Protein AF-A0A813EFQ9-F1 (afdb_monomer_lite)

Radius of gyration: 19.71 Å; chains: 1; bounding box: 23×27×72 Å

Sequence (78 aa):
DAEGYEIVGARCFLETCQVHDFLPFTCALCRHQFCQKHAEASSHDCQQVTCSKGILAAPCPVCGVTVKWDDADSTEEE

Secondary structure (DSSP, 8-state):
-TT-----SEE-S-TTT--EESSPEEPTTT--EE-GGG-SGGGTT-TTTTS-----PPPPTTT-PPPP----------

Foldseek 3Di:
DVPPDDDAAAFAPQPVGRDGANDWAQAPFQRGTHHPQQNDCVRRVNPRPPPDPDDPQQQDPVPRHRDDDDPPDPPPDD

InterPro domains:
  IPR000058 Zinc finger, AN1-type [PF01428] (12-48)
  IPR000058 Zinc finger, AN1-type [PS51039] (6-54)
  IPR035896 AN1-like Zinc finger [G3DSA:4.10.1110.10] (2-56)
  IPR035896 AN1-like Zinc finger [SSF118310] (5-56)

Structure (mmCIF, N/CA/C/O backbone):
data_AF-A0A813EFQ9-F1
#
_entry.id   AF-A0A813EFQ9-F1
#
loop_
_atom_site.group_PDB
_atom_site.id
_atom_site.type_symbol
_atom_site.label_atom_id
_atom_site.label_alt_id
_atom_site.label_comp_id
_atom_site.label_asym_id
_atom_site.label_entity_id
_atom_site.label_seq_id
_atom_site.pdbx_PDB_ins_code
_atom_site.Cartn_x
_atom_site.Cartn_y
_atom_site.Cartn_z
_atom_site.occupancy
_atom_site.B_iso_or_equiv
_atom_site.auth_seq_id
_atom_site.auth_comp_id
_atom_site.auth_asym_id
_atom_site.auth_atom_id
_atom_site.pdbx_PDB_model_num
ATOM 1 N N . ASP A 1 1 ? 8.871 -11.610 -20.452 1.00 52.31 1 ASP A N 1
ATOM 2 C CA . ASP A 1 1 ? 9.468 -10.986 -21.663 1.00 52.31 1 ASP A CA 1
ATOM 3 C C . ASP A 1 1 ? 9.734 -12.061 -22.720 1.00 52.31 1 ASP A C 1
ATOM 5 O O . ASP A 1 1 ? 9.105 -13.109 -22.628 1.00 52.31 1 ASP A O 1
ATOM 9 N N . ALA A 1 2 ? 10.586 -11.801 -23.723 1.00 67.81 2 ALA A N 1
ATOM 10 C CA . ALA A 1 2 ? 10.718 -12.485 -25.026 1.00 67.81 2 ALA A CA 1
ATOM 11 C C . ALA A 1 2 ? 10.919 -14.025 -25.054 1.00 67.81 2 ALA A C 1
ATOM 13 O O . ALA A 1 2 ? 11.043 -14.587 -26.136 1.00 67.81 2 ALA A O 1
ATOM 14 N N . GLU A 1 3 ? 10.874 -14.714 -23.914 1.00 75.19 3 GLU A N 1
ATOM 15 C CA . GLU A 1 3 ? 11.014 -16.173 -23.795 1.00 75.19 3 GLU A CA 1
ATOM 16 C C . GLU A 1 3 ? 9.802 -16.854 -23.115 1.00 75.19 3 GLU A C 1
ATOM 18 O O . GLU A 1 3 ? 9.856 -18.029 -22.767 1.00 75.19 3 GLU A O 1
ATOM 23 N N . GLY A 1 4 ? 8.689 -16.133 -22.911 1.00 76.94 4 GLY A N 1
ATOM 24 C CA . GLY A 1 4 ? 7.426 -16.722 -22.432 1.00 76.94 4 GLY A CA 1
ATOM 25 C C . GLY A 1 4 ? 7.326 -16.955 -20.920 1.00 76.94 4 GLY A C 1
ATOM 26 O O . GLY A 1 4 ? 6.417 -17.646 -20.471 1.00 76.94 4 GLY A O 1
ATOM 27 N N . TYR A 1 5 ? 8.222 -16.374 -20.121 1.00 77.25 5 TYR A N 1
ATOM 28 C CA . TYR A 1 5 ? 8.118 -16.391 -18.661 1.00 77.25 5 TYR A CA 1
ATOM 29 C C . TYR A 1 5 ? 7.129 -15.339 -18.148 1.00 77.25 5 TYR A C 1
ATOM 31 O O . TYR A 1 5 ? 7.112 -14.194 -18.623 1.00 77.25 5 TYR A O 1
ATOM 39 N N . GLU A 1 6 ? 6.325 -15.735 -17.159 1.00 79.94 6 GLU A N 1
ATOM 40 C CA . GLU A 1 6 ? 5.406 -14.844 -16.452 1.00 79.94 6 GLU A CA 1
ATOM 41 C C . GLU A 1 6 ? 6.177 -13.690 -15.798 1.00 79.94 6 GLU A C 1
ATOM 43 O O . GLU A 1 6 ? 7.256 -13.872 -15.228 1.00 79.94 6 GLU A O 1
ATOM 48 N N . ILE A 1 7 ? 5.630 -12.478 -15.900 1.00 79.38 7 ILE A N 1
ATOM 49 C CA . ILE A 1 7 ? 6.237 -11.286 -15.306 1.00 79.38 7 ILE A CA 1
ATOM 50 C C . ILE A 1 7 ? 5.926 -11.313 -13.807 1.00 79.38 7 ILE A C 1
ATOM 52 O O . ILE A 1 7 ? 4.823 -10.975 -13.387 1.00 79.38 7 ILE A O 1
ATOM 56 N N . VAL A 1 8 ? 6.893 -11.758 -13.006 1.00 89.44 8 VAL A N 1
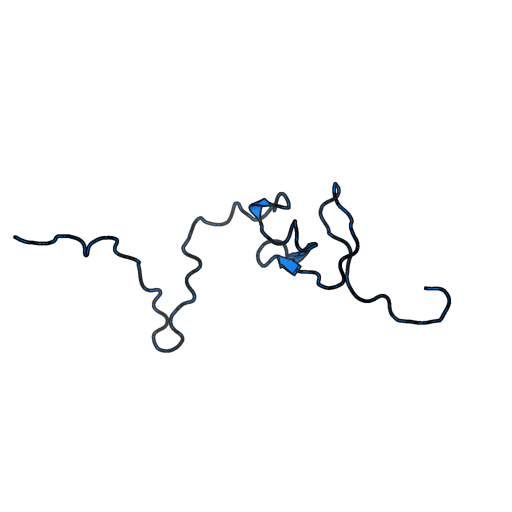ATOM 57 C CA . VAL A 1 8 ? 6.768 -11.847 -11.545 1.00 89.44 8 VAL A CA 1
ATOM 58 C C . VAL A 1 8 ? 6.900 -10.460 -10.919 1.00 89.44 8 VAL A C 1
ATOM 60 O O . VAL A 1 8 ? 7.787 -9.691 -11.291 1.00 89.44 8 VAL A O 1
ATOM 63 N N . GLY A 1 9 ? 6.057 -10.160 -9.931 1.00 91.75 9 GLY A N 1
ATOM 64 C CA . GLY A 1 9 ? 6.070 -8.890 -9.204 1.00 91.75 9 GLY A CA 1
ATOM 65 C C . GLY A 1 9 ? 5.087 -7.858 -9.754 1.00 91.75 9 GLY A C 1
ATOM 66 O O . GLY A 1 9 ? 4.258 -8.161 -10.610 1.00 91.75 9 GLY A O 1
ATOM 67 N N . ALA A 1 10 ? 5.169 -6.628 -9.249 1.00 93.94 10 ALA A N 1
ATOM 68 C CA . ALA A 1 10 ? 4.326 -5.528 -9.706 1.00 93.94 10 ALA A CA 1
ATOM 69 C C . ALA A 1 10 ? 5.038 -4.175 -9.622 1.00 93.94 10 ALA A C 1
ATOM 71 O O . ALA A 1 10 ? 6.024 -3.994 -8.904 1.00 93.94 10 ALA A O 1
ATOM 72 N N . ARG A 1 11 ? 4.511 -3.198 -10.362 1.00 95.62 11 ARG A N 1
ATOM 73 C CA . ARG A 1 11 ? 5.031 -1.830 -10.363 1.00 95.62 11 ARG A CA 1
ATOM 74 C C . ARG A 1 11 ? 4.450 -1.032 -9.207 1.00 95.62 11 ARG A C 1
ATOM 76 O O . ARG A 1 11 ? 3.256 -1.105 -8.935 1.00 95.62 11 ARG A O 1
ATOM 83 N N . CYS A 1 12 ? 5.299 -0.236 -8.568 1.00 96.38 12 CYS A N 1
ATOM 84 C CA . CYS A 1 12 ? 4.887 0.696 -7.532 1.00 96.38 12 CYS A CA 1
ATOM 85 C C . CYS A 1 12 ? 3.845 1.686 -8.076 1.00 96.38 12 CYS A C 1
ATOM 87 O O . CYS A 1 12 ? 4.092 2.337 -9.091 1.00 96.38 12 CYS A O 1
ATOM 89 N N . PHE A 1 13 ? 2.712 1.822 -7.385 1.00 96.19 13 PHE A N 1
ATOM 90 C CA . PHE A 1 13 ? 1.619 2.710 -7.789 1.00 96.19 13 PHE A CA 1
ATOM 91 C C . PHE A 1 13 ? 1.944 4.202 -7.605 1.00 96.19 13 PHE A C 1
ATOM 93 O O . PHE A 1 13 ? 1.308 5.049 -8.223 1.00 96.19 13 PHE A O 1
ATO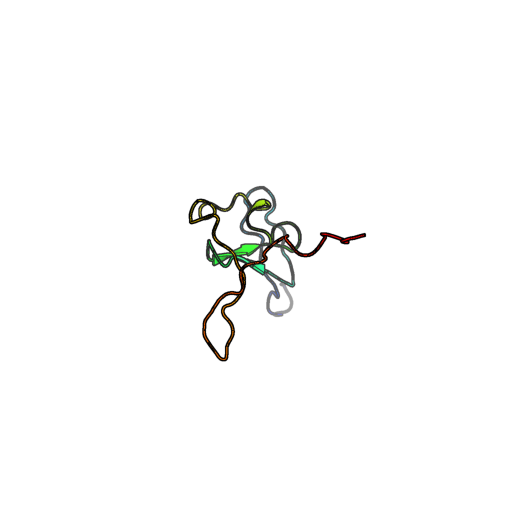M 100 N N . LEU A 1 14 ? 2.953 4.541 -6.794 1.00 95.88 14 LEU A N 1
ATOM 101 C CA . LEU A 1 14 ? 3.409 5.922 -6.654 1.00 95.88 14 LEU A CA 1
ATOM 102 C C . LEU A 1 14 ? 3.978 6.433 -7.990 1.00 95.88 14 LEU A C 1
ATOM 104 O O . LEU A 1 14 ? 4.991 5.914 -8.476 1.00 95.88 14 LEU A O 1
ATOM 108 N N . GLU A 1 15 ? 3.354 7.474 -8.549 1.00 93.69 15 GLU A N 1
ATOM 109 C CA . GLU A 1 15 ? 3.657 8.012 -9.885 1.00 93.69 15 GLU A CA 1
ATOM 110 C C . GLU A 1 15 ? 5.105 8.490 -10.036 1.00 93.69 15 GLU A C 1
ATOM 112 O O . GLU A 1 15 ? 5.695 8.360 -11.105 1.00 93.69 15 GLU A O 1
ATOM 117 N N . THR A 1 16 ? 5.710 8.981 -8.954 1.00 95.31 16 THR A N 1
ATOM 118 C CA . THR A 1 16 ? 7.107 9.434 -8.940 1.00 95.31 16 THR A CA 1
ATOM 119 C C . THR A 1 16 ? 8.122 8.288 -8.874 1.00 95.31 16 THR A C 1
ATOM 121 O O . THR A 1 16 ? 9.315 8.526 -9.050 1.00 95.31 16 THR A O 1
ATOM 124 N N . CYS A 1 17 ? 7.683 7.047 -8.626 1.00 95.25 17 CYS A N 1
ATOM 125 C CA . CYS A 1 17 ? 8.558 5.890 -8.448 1.00 95.25 17 CYS A CA 1
ATOM 126 C C . CYS A 1 17 ? 8.435 4.858 -9.574 1.00 95.25 17 CYS A C 1
ATOM 128 O O . CYS A 1 17 ? 9.440 4.544 -10.207 1.00 95.25 17 CYS A O 1
ATOM 130 N N . GLN A 1 18 ? 7.242 4.286 -9.786 1.00 92.94 18 GLN A N 1
ATOM 131 C CA . GLN A 1 18 ? 6.932 3.288 -10.828 1.00 92.94 18 GLN A CA 1
ATOM 132 C C . GLN A 1 18 ? 7.912 2.102 -10.994 1.00 92.94 18 GLN A C 1
ATOM 134 O O . GLN A 1 18 ? 7.897 1.430 -12.035 1.00 92.94 18 GLN A O 1
ATOM 139 N N . VAL A 1 19 ? 8.751 1.823 -9.990 1.00 94.62 19 VAL A N 1
ATOM 140 C CA . VAL A 1 19 ? 9.723 0.723 -10.013 1.00 94.62 19 VAL A CA 1
ATOM 141 C C . VAL A 1 19 ? 8.998 -0.620 -10.006 1.00 94.62 19 VAL A C 1
ATOM 143 O O . VAL A 1 19 ? 8.004 -0.775 -9.297 1.00 94.62 19 VAL A O 1
ATOM 146 N N . HIS A 1 20 ? 9.484 -1.578 -10.794 1.00 94.00 20 HIS A N 1
ATOM 147 C CA . HIS A 1 20 ? 8.998 -2.958 -10.772 1.00 94.00 20 HIS A CA 1
ATOM 148 C C . HIS A 1 20 ? 9.684 -3.716 -9.637 1.00 94.00 20 HIS A C 1
ATOM 150 O O . HIS A 1 20 ? 10.906 -3.856 -9.645 1.00 94.00 20 HIS A O 1
ATOM 156 N N . ASP A 1 21 ? 8.904 -4.158 -8.656 1.00 92.25 21 ASP A N 1
ATOM 157 C CA . ASP A 1 21 ? 9.384 -4.874 -7.478 1.00 92.25 21 ASP A CA 1
ATOM 158 C C . ASP A 1 21 ? 8.869 -6.318 -7.515 1.00 92.25 21 ASP A C 1
ATOM 160 O O . ASP A 1 21 ? 7.697 -6.567 -7.810 1.00 92.25 21 ASP A O 1
ATOM 164 N N . PHE A 1 22 ? 9.744 -7.278 -7.222 1.00 92.88 22 PHE A N 1
ATOM 165 C CA . PHE A 1 22 ? 9.393 -8.700 -7.201 1.00 92.88 22 PHE A CA 1
ATOM 166 C C . PHE A 1 22 ? 8.521 -9.062 -5.991 1.00 92.88 22 PHE A C 1
ATOM 168 O O . PHE A 1 22 ? 7.822 -10.073 -6.028 1.00 92.88 22 PHE A O 1
ATOM 175 N N . LEU A 1 23 ? 8.536 -8.230 -4.941 1.00 93.00 23 LEU A N 1
ATOM 176 C CA . LEU A 1 23 ? 7.752 -8.401 -3.718 1.00 93.00 23 LEU A CA 1
ATOM 177 C C . LEU A 1 23 ? 6.839 -7.185 -3.490 1.00 93.00 23 LEU A C 1
ATOM 179 O O . LEU A 1 23 ? 7.126 -6.345 -2.637 1.00 93.00 23 LEU A O 1
ATOM 183 N N . PRO A 1 24 ? 5.741 -7.048 -4.251 1.00 92.19 24 PRO A N 1
ATOM 184 C CA . PRO A 1 24 ? 4.850 -5.909 -4.101 1.00 92.19 24 PRO A CA 1
ATOM 185 C C . PRO A 1 24 ? 4.070 -5.960 -2.782 1.00 92.19 24 PRO A C 1
ATOM 187 O O . PRO A 1 24 ? 3.440 -6.961 -2.437 1.00 92.19 24 PRO A O 1
ATOM 190 N N . PHE A 1 25 ? 4.050 -4.836 -2.071 1.00 95.06 25 PHE A N 1
ATOM 191 C CA . PHE A 1 25 ? 3.320 -4.657 -0.819 1.00 95.06 25 PHE A CA 1
ATOM 192 C C . PHE A 1 25 ? 1.960 -4.021 -1.093 1.00 95.06 25 PHE A C 1
ATOM 194 O O . PHE A 1 25 ? 1.882 -2.957 -1.703 1.00 95.06 25 PHE A O 1
ATOM 201 N N . THR A 1 26 ? 0.879 -4.650 -0.631 1.00 95.06 26 THR A N 1
ATOM 202 C CA . THR A 1 26 ? -0.477 -4.099 -0.777 1.00 95.06 26 THR A CA 1
ATOM 203 C C . THR A 1 26 ? -0.827 -3.255 0.442 1.00 95.06 26 THR A C 1
ATOM 205 O O . THR A 1 26 ? -0.863 -3.767 1.560 1.00 95.06 26 THR A O 1
ATOM 208 N N . CYS A 1 27 ? -1.118 -1.970 0.242 1.00 92.62 27 CYS A N 1
ATOM 209 C CA . CYS A 1 27 ? -1.538 -1.098 1.335 1.00 92.62 27 CYS A CA 1
ATOM 210 C C . CYS A 1 27 ? -2.918 -1.520 1.869 1.00 92.62 27 CYS A C 1
ATOM 212 O O . CYS A 1 27 ? -3.872 -1.662 1.104 1.00 92.62 27 CYS A O 1
ATOM 214 N N . ALA A 1 28 ? -3.062 -1.661 3.189 1.00 87.25 28 ALA A N 1
ATOM 215 C CA . ALA A 1 28 ? -4.345 -2.007 3.808 1.00 87.25 28 ALA A CA 1
ATOM 216 C C . ALA A 1 28 ? -5.418 -0.910 3.642 1.00 87.25 28 ALA A C 1
ATOM 218 O O . ALA A 1 28 ? -6.608 -1.227 3.604 1.00 87.25 28 ALA A O 1
ATOM 219 N N . LEU A 1 29 ? -4.994 0.355 3.516 1.00 88.00 29 LEU A N 1
ATOM 220 C CA . LEU A 1 29 ? -5.875 1.524 3.438 1.00 88.00 29 LEU A CA 1
ATOM 221 C C . LEU A 1 29 ? -6.368 1.777 2.008 1.00 88.00 29 LEU A C 1
ATOM 223 O O . LEU A 1 29 ? -7.570 1.788 1.762 1.00 88.00 29 LEU A O 1
ATOM 227 N N . CYS A 1 30 ? -5.451 1.956 1.052 1.00 91.62 30 CYS A N 1
ATOM 228 C CA . CYS A 1 30 ? -5.798 2.296 -0.333 1.00 91.62 30 CYS A CA 1
ATOM 229 C C . CYS A 1 30 ? -5.822 1.095 -1.293 1.00 91.62 30 CYS A C 1
ATOM 231 O O . CYS A 1 30 ? -6.224 1.254 -2.438 1.00 91.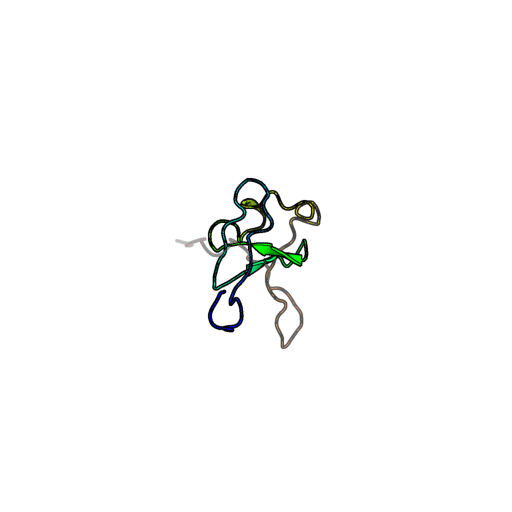62 30 CYS A O 1
ATOM 233 N N . ARG A 1 31 ? -5.411 -0.106 -0.850 1.00 92.56 31 ARG A N 1
ATOM 234 C CA . ARG A 1 31 ? -5.404 -1.361 -1.635 1.00 92.56 31 ARG A CA 1
ATOM 235 C C . ARG A 1 31 ? -4.539 -1.353 -2.904 1.00 92.56 31 ARG A C 1
ATOM 237 O O . ARG A 1 31 ? -4.580 -2.319 -3.662 1.00 92.56 31 ARG A O 1
ATOM 244 N N . HIS A 1 32 ? -3.716 -0.328 -3.108 1.00 95.00 32 HIS A N 1
ATOM 245 C CA . HIS A 1 32 ? -2.717 -0.288 -4.176 1.00 95.00 32 HIS A CA 1
ATOM 246 C C . HIS A 1 32 ? -1.425 -1.025 -3.791 1.00 95.00 32 HIS A C 1
ATOM 248 O O . HIS A 1 32 ? -1.157 -1.260 -2.608 1.00 95.00 32 HIS A O 1
ATOM 254 N N . GLN A 1 33 ? -0.642 -1.400 -4.809 1.00 95.88 33 GLN A N 1
ATOM 255 C CA . GLN A 1 33 ? 0.631 -2.109 -4.668 1.00 95.88 33 GLN A CA 1
ATOM 256 C C . GLN A 1 33 ? 1.824 -1.150 -4.743 1.00 95.88 33 GLN A C 1
ATOM 258 O O . GLN A 1 33 ? 1.881 -0.274 -5.607 1.00 95.88 33 GLN A O 1
ATOM 263 N N . PHE A 1 34 ? 2.799 -1.343 -3.860 1.00 96.44 34 PHE A N 1
ATOM 264 C CA . PHE A 1 34 ? 3.980 -0.494 -3.731 1.00 96.44 34 PHE A CA 1
ATOM 265 C C . PHE A 1 34 ? 5.255 -1.330 -3.608 1.00 96.44 34 PHE A C 1
ATOM 267 O O . PHE A 1 34 ? 5.220 -2.483 -3.179 1.00 96.44 34 PHE A O 1
ATOM 274 N N . CYS A 1 35 ? 6.389 -0.745 -3.989 1.00 96.75 35 CYS A N 1
ATOM 275 C CA . CYS A 1 35 ? 7.703 -1.344 -3.756 1.00 96.75 35 CYS A CA 1
ATOM 276 C C . CYS A 1 35 ? 8.093 -1.265 -2.274 1.00 96.75 35 CYS A C 1
ATOM 278 O O . CYS A 1 35 ? 7.478 -0.522 -1.504 1.00 96.75 35 CYS A O 1
ATOM 280 N N . GLN A 1 36 ? 9.163 -1.956 -1.880 1.00 95.25 36 GLN A N 1
ATOM 281 C CA . GLN A 1 36 ? 9.624 -1.985 -0.485 1.00 95.25 36 GLN A CA 1
ATOM 282 C C . GLN A 1 36 ? 9.820 -0.584 0.129 1.00 95.25 36 GLN A C 1
ATOM 284 O O . GLN A 1 36 ? 9.486 -0.364 1.290 1.00 95.25 36 GLN A O 1
ATOM 289 N N . LYS A 1 37 ? 10.317 0.389 -0.648 1.00 95.75 37 LYS A N 1
ATOM 290 C CA . LYS A 1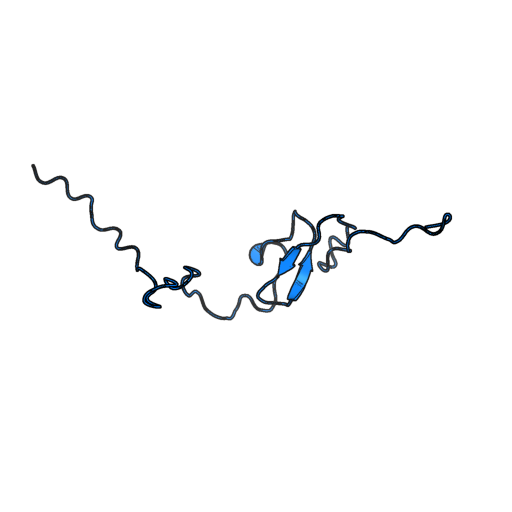 37 ? 10.552 1.769 -0.174 1.00 95.75 37 LYS A CA 1
ATOM 291 C C . LYS A 1 37 ? 9.268 2.562 0.086 1.00 95.75 37 LYS A C 1
ATOM 293 O O . LYS A 1 37 ? 9.298 3.545 0.816 1.00 95.75 37 LYS A O 1
ATOM 298 N N . HIS A 1 38 ? 8.159 2.150 -0.521 1.00 95.69 38 HIS A N 1
ATOM 299 C CA . HIS A 1 38 ? 6.881 2.858 -0.487 1.00 95.69 38 HIS A CA 1
ATOM 300 C C . HIS A 1 38 ? 5.762 2.014 0.153 1.00 95.69 38 HIS A C 1
ATOM 302 O O . HIS A 1 38 ? 4.585 2.329 -0.001 1.00 95.69 38 HIS A O 1
ATOM 308 N N . ALA A 1 39 ? 6.118 0.948 0.880 1.00 93.50 39 ALA A N 1
ATOM 309 C CA . ALA A 1 39 ? 5.166 0.032 1.509 1.00 93.50 39 ALA A CA 1
ATOM 310 C C . ALA A 1 39 ? 4.320 0.701 2.609 1.00 93.50 39 ALA A C 1
ATOM 312 O O . ALA A 1 39 ? 3.137 0.395 2.768 1.00 93.50 39 ALA A O 1
ATOM 313 N N . GLU A 1 40 ? 4.910 1.633 3.357 1.00 90.88 40 GLU A N 1
ATOM 314 C CA . GLU A 1 40 ? 4.223 2.372 4.416 1.00 90.88 40 GLU A CA 1
ATOM 315 C C . GLU A 1 40 ? 3.299 3.453 3.844 1.00 90.88 40 GLU A C 1
ATOM 317 O O . GLU A 1 40 ? 3.621 4.098 2.846 1.00 90.88 40 GLU A O 1
ATOM 322 N N . ALA A 1 41 ? 2.164 3.697 4.509 1.00 89.12 41 ALA A N 1
ATOM 323 C CA . ALA A 1 41 ? 1.175 4.690 4.078 1.00 89.12 41 ALA A CA 1
ATOM 324 C C . ALA A 1 41 ? 1.750 6.117 3.990 1.00 89.12 41 ALA A C 1
ATOM 326 O O . ALA A 1 41 ? 1.390 6.879 3.093 1.00 89.12 41 ALA A O 1
ATOM 327 N N . SER A 1 42 ? 2.686 6.446 4.883 1.00 88.62 42 SER A N 1
ATOM 328 C CA . SER A 1 42 ? 3.415 7.720 4.901 1.00 88.62 42 SER A CA 1
ATOM 329 C C . SER A 1 42 ? 4.364 7.888 3.710 1.00 88.62 42 SER A C 1
ATOM 331 O O . SER A 1 42 ? 4.709 9.012 3.360 1.00 88.62 42 SER A O 1
ATOM 333 N N . SER A 1 43 ? 4.788 6.786 3.089 1.00 92.00 43 SER A N 1
ATOM 334 C CA . SER A 1 43 ? 5.826 6.780 2.054 1.00 92.00 43 SER A CA 1
ATOM 335 C C . SER A 1 43 ? 5.260 6.850 0.634 1.00 92.00 43 SER A C 1
ATOM 337 O O . SER A 1 43 ? 6.014 7.108 -0.297 1.00 92.00 43 SER A O 1
ATOM 339 N N . HIS A 1 44 ? 3.954 6.642 0.436 1.00 92.56 44 HIS A N 1
ATOM 340 C CA . HIS A 1 44 ? 3.320 6.687 -0.890 1.00 92.56 44 HIS A CA 1
ATOM 341 C C . HIS A 1 44 ? 2.193 7.715 -1.024 1.00 92.56 44 HIS A C 1
ATOM 343 O O . HIS A 1 44 ? 1.336 7.558 -1.891 1.00 92.56 44 HIS A O 1
ATOM 349 N N . ASP A 1 45 ? 2.186 8.740 -0.166 1.00 88.25 45 ASP A N 1
ATOM 350 C CA . ASP A 1 45 ? 1.155 9.788 -0.144 1.00 88.25 45 ASP A CA 1
ATOM 351 C C . ASP A 1 45 ? -0.266 9.194 -0.122 1.00 88.25 45 ASP A C 1
ATOM 353 O O . ASP A 1 45 ? -1.126 9.449 -0.966 1.00 88.25 45 ASP A O 1
ATOM 357 N N . CYS A 1 46 ? -0.491 8.272 0.817 1.00 89.94 46 CYS A N 1
ATOM 358 C CA . CYS A 1 46 ? -1.703 7.472 0.830 1.00 89.94 46 CYS A CA 1
ATOM 359 C C . CYS A 1 46 ? -2.949 8.341 1.066 1.00 89.94 46 CYS A C 1
ATOM 361 O O . CYS A 1 46 ? -3.172 8.872 2.156 1.00 89.94 46 CYS A O 1
ATOM 363 N N . GLN A 1 47 ? -3.824 8.397 0.060 1.00 84.88 47 GLN A N 1
ATOM 364 C CA . GLN A 1 47 ? -5.045 9.214 0.071 1.00 84.88 47 GLN A CA 1
ATOM 365 C C . GLN A 1 47 ? -6.038 8.847 1.191 1.00 84.88 47 GLN A C 1
ATOM 367 O O . GLN A 1 47 ? -6.903 9.648 1.533 1.00 84.88 47 GLN A O 1
ATOM 372 N N . GLN A 1 48 ? -5.907 7.650 1.776 1.00 80.69 48 GLN A N 1
ATOM 373 C CA . GLN A 1 48 ? -6.811 7.111 2.800 1.00 80.69 48 GLN A CA 1
ATOM 374 C C . GLN A 1 48 ? -6.252 7.204 4.234 1.00 80.69 48 GLN A C 1
ATOM 376 O O . GLN A 1 48 ? -6.860 6.683 5.168 1.00 80.69 48 GLN A O 1
ATOM 381 N N . VAL A 1 49 ? -5.115 7.885 4.444 1.00 70.50 49 VAL A N 1
ATOM 382 C CA . VAL A 1 49 ? -4.506 8.091 5.782 1.00 70.50 49 VAL A CA 1
ATOM 383 C C . VAL A 1 49 ? -5.382 8.941 6.705 1.00 70.50 49 VAL A C 1
ATOM 385 O O . VAL A 1 49 ? -5.223 8.913 7.924 1.00 70.50 49 VAL A O 1
ATOM 388 N N . THR A 1 50 ? -6.353 9.668 6.153 1.00 61.94 50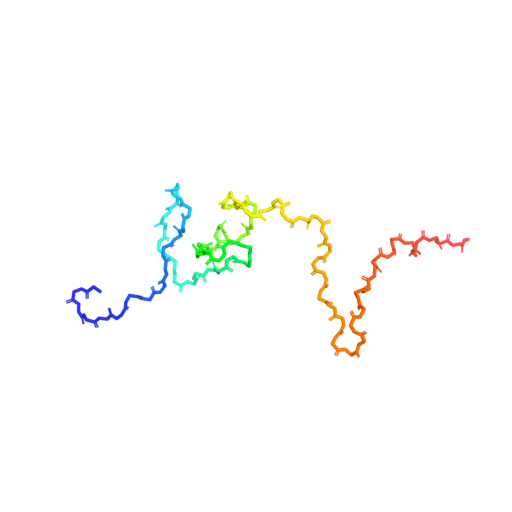 THR A N 1
ATOM 389 C CA . THR A 1 50 ? -7.274 10.509 6.925 1.00 61.94 50 THR A CA 1
ATOM 390 C C . THR A 1 50 ? -8.314 9.716 7.728 1.00 61.94 50 THR A C 1
ATOM 392 O O . THR A 1 50 ? -8.969 10.300 8.592 1.00 61.94 50 THR A O 1
ATOM 395 N N . CYS A 1 51 ? -8.431 8.394 7.546 1.00 51.84 51 CYS A N 1
ATOM 396 C CA . CYS A 1 51 ? -9.239 7.546 8.423 1.00 51.84 51 CYS A CA 1
ATOM 397 C C . CYS A 1 51 ? -8.450 7.110 9.670 1.00 51.84 51 CYS A C 1
ATOM 399 O O . CYS A 1 51 ? -7.840 6.048 9.718 1.00 51.84 51 CYS A O 1
ATOM 401 N N . SER A 1 52 ? -8.559 7.954 10.700 1.00 50.56 52 SER A N 1
ATOM 402 C CA . SER A 1 52 ? -8.483 7.607 12.124 1.00 50.56 52 SER A CA 1
ATOM 403 C C . SER A 1 52 ? -7.112 7.179 12.658 1.00 50.56 52 SER A C 1
ATOM 405 O O . SER A 1 52 ? -6.736 6.012 12.635 1.00 50.56 52 SER A O 1
ATOM 407 N N . LYS A 1 53 ? -6.425 8.133 13.299 1.00 51.81 53 LYS A N 1
ATOM 408 C CA . LYS A 1 53 ? -5.452 7.898 14.379 1.00 51.81 53 LYS A CA 1
ATOM 409 C C . LYS A 1 53 ? -6.108 7.053 15.481 1.00 51.81 53 LYS A C 1
ATOM 411 O O . LYS A 1 53 ? -6.645 7.584 16.447 1.00 51.81 53 LYS A O 1
ATOM 416 N N . GLY A 1 54 ? -6.124 5.743 15.296 1.00 55.78 54 GLY A N 1
ATOM 417 C CA . GLY A 1 54 ? -6.700 4.771 16.209 1.00 55.78 54 GLY A CA 1
ATOM 418 C C . GLY A 1 54 ? -5.846 3.518 16.166 1.00 55.78 54 GLY A C 1
ATOM 419 O O . GLY A 1 54 ? -5.720 2.893 15.121 1.00 55.78 54 GLY A O 1
ATOM 420 N N . ILE A 1 55 ? -5.213 3.239 17.303 1.00 57.53 55 ILE A N 1
ATOM 421 C CA . ILE A 1 55 ? -4.440 2.050 17.681 1.00 57.53 55 ILE A CA 1
ATOM 422 C C . ILE A 1 55 ? -4.628 0.858 16.715 1.00 57.53 55 ILE A C 1
ATOM 424 O O . ILE A 1 55 ? -5.677 0.219 16.702 1.00 57.53 55 ILE A O 1
ATOM 428 N N . LEU A 1 56 ? -3.575 0.517 15.961 1.00 60.22 56 LEU A N 1
ATOM 429 C CA . LEU A 1 56 ? -3.486 -0.697 15.130 1.00 60.22 56 LEU A CA 1
ATOM 430 C C . LEU A 1 56 ? -3.042 -1.921 15.951 1.00 60.22 56 LEU A C 1
ATOM 432 O O . LEU A 1 56 ? -2.292 -2.764 15.466 1.00 60.22 56 LEU A O 1
ATOM 436 N N . ALA A 1 57 ? -3.447 -2.020 17.214 1.00 66.69 57 ALA A N 1
ATOM 437 C CA . ALA A 1 57 ? -3.204 -3.240 17.967 1.00 66.69 57 ALA A CA 1
ATOM 438 C C . ALA A 1 57 ? -4.322 -4.225 17.631 1.00 66.69 57 ALA A C 1
ATOM 440 O O . ALA A 1 57 ? -5.505 -3.955 17.868 1.00 66.69 57 ALA A O 1
ATOM 441 N N . ALA A 1 58 ? -3.928 -5.352 17.033 1.00 68.06 58 ALA A N 1
ATOM 442 C CA . ALA A 1 58 ? -4.844 -6.439 16.740 1.00 68.06 58 ALA A CA 1
ATOM 443 C C . ALA A 1 58 ? -5.609 -6.809 18.024 1.00 68.06 58 ALA A C 1
ATOM 445 O O . ALA A 1 58 ? -4.984 -6.965 19.080 1.00 68.06 58 ALA A O 1
ATOM 446 N N . PRO A 1 59 ? -6.947 -6.917 17.967 1.00 74.56 59 PRO A N 1
ATOM 447 C CA . PRO A 1 59 ? -7.720 -7.337 19.124 1.00 74.56 59 PRO A CA 1
ATOM 448 C C . PRO A 1 59 ? -7.300 -8.754 19.517 1.00 74.56 59 PRO A C 1
ATOM 450 O O . PRO A 1 59 ? -7.008 -9.589 18.658 1.00 74.56 59 PRO A O 1
ATOM 453 N N . CYS A 1 60 ? -7.265 -9.034 20.819 1.00 73.44 60 CYS A N 1
ATOM 454 C CA . CYS A 1 60 ? -6.916 -10.362 21.311 1.00 73.44 60 CYS A CA 1
ATOM 455 C C . CYS A 1 60 ? -7.836 -11.429 20.677 1.00 73.44 60 CYS A C 1
ATOM 457 O O . CYS A 1 60 ? -9.056 -11.296 20.781 1.00 73.44 60 CYS A O 1
ATOM 459 N N . PRO A 1 61 ? -7.313 -12.515 20.077 1.00 80.25 61 PRO A N 1
ATOM 460 C CA . PRO A 1 61 ? -8.142 -13.534 19.423 1.00 80.25 61 PRO A CA 1
ATOM 461 C C . PRO A 1 61 ? -8.993 -14.358 20.405 1.00 80.25 61 PRO A C 1
ATOM 463 O O . PRO A 1 61 ? -9.843 -15.130 19.976 1.00 80.25 61 PRO A O 1
ATOM 466 N N . VAL A 1 62 ? -8.767 -14.206 21.715 1.00 84.19 62 VAL A N 1
ATOM 467 C CA . VAL A 1 62 ? -9.508 -14.908 22.772 1.00 84.19 62 VAL A CA 1
ATOM 468 C C . VAL A 1 62 ? -10.644 -14.051 23.332 1.00 84.19 62 VAL A C 1
ATOM 470 O O . VAL A 1 62 ? -11.743 -14.558 23.529 1.00 84.19 62 VAL A O 1
ATOM 473 N N . CYS A 1 63 ? -10.403 -12.761 23.592 1.00 85.69 63 CYS A N 1
ATOM 474 C CA . CYS A 1 63 ? -11.382 -11.885 24.253 1.00 85.69 63 CYS A CA 1
ATOM 475 C C . CYS A 1 63 ? -11.837 -10.676 23.419 1.00 85.69 63 CYS A C 1
ATOM 477 O O . CYS A 1 63 ? -12.752 -9.971 23.831 1.00 85.69 63 CYS A O 1
ATOM 479 N N . GLY A 1 64 ? -11.214 -10.408 22.269 1.00 77.94 64 GLY A N 1
ATOM 480 C CA . GLY A 1 64 ? -11.552 -9.294 21.375 1.00 77.94 64 GLY A CA 1
ATOM 481 C C . GLY A 1 64 ? -11.153 -7.906 21.886 1.00 77.94 64 GLY A C 1
ATOM 482 O O . GLY A 1 64 ? -11.360 -6.918 21.186 1.00 77.94 64 GLY A O 1
ATOM 483 N N . VAL A 1 65 ? -10.577 -7.812 23.087 1.00 80.31 65 VAL A N 1
ATOM 484 C CA . VAL A 1 65 ? -10.161 -6.543 23.690 1.00 80.31 65 VAL A CA 1
ATOM 485 C C . VAL A 1 65 ? -8.760 -6.179 23.208 1.00 80.31 65 VAL A C 1
ATOM 487 O O . VAL A 1 65 ? -7.839 -6.999 23.245 1.00 80.31 65 VAL A O 1
ATOM 490 N N . THR A 1 66 ? -8.596 -4.936 22.765 1.00 78.44 66 THR A N 1
ATOM 491 C CA . THR A 1 66 ? -7.289 -4.337 22.493 1.00 78.44 66 THR A CA 1
ATOM 492 C C . THR A 1 66 ? -6.715 -3.806 23.802 1.00 78.44 66 THR A C 1
ATOM 494 O O . THR A 1 66 ? -7.309 -2.918 24.417 1.00 78.44 66 THR A O 1
ATOM 497 N N . VAL A 1 67 ? -5.581 -4.357 24.242 1.00 73.44 67 VAL A N 1
ATOM 498 C CA . VAL A 1 67 ? -4.888 -3.864 25.439 1.00 73.44 67 VAL A CA 1
ATOM 499 C C . VAL A 1 67 ? -4.414 -2.436 25.189 1.00 73.44 67 VAL A C 1
ATOM 501 O O . VAL A 1 67 ? -3.759 -2.149 24.184 1.00 73.44 67 VAL A O 1
ATOM 504 N N . LYS A 1 68 ? -4.811 -1.520 26.071 1.00 67.44 68 LYS A N 1
ATOM 505 C CA . LYS A 1 68 ? -4.264 -0.167 26.087 1.00 67.44 68 LYS A CA 1
ATOM 506 C C . LYS A 1 68 ? -2.889 -0.249 26.735 1.00 67.44 68 LYS A C 1
ATOM 508 O O . LYS A 1 68 ? -2.709 -0.980 27.702 1.00 67.44 68 LYS A O 1
ATOM 513 N N . TRP A 1 69 ? -1.924 0.443 26.150 1.00 59.28 69 TRP A N 1
ATOM 514 C CA . TRP A 1 69 ? -0.620 0.618 26.765 1.00 59.28 69 TRP A CA 1
ATOM 515 C C . TRP A 1 69 ? -0.765 1.744 27.788 1.00 59.28 69 TRP A C 1
ATOM 517 O O . TRP A 1 69 ? -0.904 2.902 27.402 1.00 59.28 69 TRP A O 1
ATOM 527 N N . ASP A 1 70 ? -0.845 1.402 29.070 1.00 62.16 70 ASP A N 1
ATOM 528 C CA . ASP A 1 70 ? -0.751 2.384 30.144 1.00 62.16 70 ASP A CA 1
ATOM 529 C C . ASP A 1 70 ? 0.749 2.596 30.411 1.00 62.16 70 ASP A C 1
ATOM 531 O O . ASP A 1 70 ? 1.407 1.717 30.959 1.00 62.16 70 ASP A O 1
ATOM 535 N N . ASP A 1 71 ? 1.315 3.739 30.003 1.00 57.00 71 ASP A N 1
ATOM 536 C CA . ASP A 1 71 ? 2.725 4.128 30.240 1.00 57.00 71 ASP A CA 1
ATOM 537 C C . ASP A 1 71 ? 3.071 4.343 31.739 1.00 57.00 71 ASP A C 1
ATOM 539 O O . ASP A 1 71 ? 3.999 5.072 32.082 1.00 57.00 71 ASP A O 1
ATOM 543 N N . ALA A 1 72 ? 2.312 3.747 32.659 1.00 56.75 72 ALA A N 1
ATOM 544 C CA . ALA A 1 72 ? 2.372 3.985 34.094 1.00 56.75 72 ALA A CA 1
ATOM 545 C C . ALA A 1 72 ? 2.692 2.694 34.862 1.00 56.75 72 ALA A C 1
ATOM 547 O O . ALA A 1 72 ? 1.876 2.202 35.632 1.00 56.75 72 ALA A O 1
ATOM 548 N N . ASP A 1 73 ? 3.900 2.170 34.661 1.00 51.81 73 ASP A N 1
ATOM 549 C CA . ASP A 1 73 ? 4.587 1.351 35.668 1.00 51.81 73 ASP A CA 1
ATOM 550 C C . ASP A 1 73 ? 6.089 1.669 35.620 1.00 51.81 73 ASP A C 1
ATOM 552 O O . ASP A 1 73 ? 6.937 0.931 35.127 1.00 51.81 73 ASP A O 1
ATOM 556 N N . SER A 1 74 ? 6.412 2.896 36.016 1.00 52.09 74 SER A N 1
ATOM 557 C CA . SER A 1 74 ? 7.765 3.324 36.380 1.00 52.09 74 SER A CA 1
ATOM 558 C C . SER A 1 74 ? 7.647 4.375 37.477 1.00 52.09 74 SER A C 1
ATOM 560 O O . SER A 1 74 ? 8.148 5.489 37.365 1.00 52.09 74 SER A O 1
ATOM 562 N N . THR A 1 75 ? 6.910 4.048 38.535 1.00 53.47 75 THR A N 1
ATOM 563 C CA . THR A 1 75 ? 7.202 4.618 39.848 1.00 53.47 75 THR A CA 1
ATOM 564 C C . THR A 1 75 ? 7.995 3.559 40.591 1.00 53.47 75 THR A C 1
ATOM 566 O O . THR A 1 75 ? 7.421 2.651 41.186 1.00 53.47 75 THR A O 1
ATOM 569 N N . GLU A 1 76 ? 9.321 3.645 40.497 1.00 59.19 76 GLU A N 1
ATOM 570 C CA . GLU A 1 76 ? 10.189 3.119 41.546 1.00 59.19 76 GLU A CA 1
ATOM 571 C C . GLU A 1 76 ? 9.805 3.883 42.824 1.00 59.19 76 GLU A C 1
ATOM 573 O O . GLU A 1 76 ? 10.107 5.069 42.966 1.00 59.19 76 GLU A O 1
ATOM 578 N N . GLU A 1 77 ? 9.024 3.245 43.696 1.00 58.75 77 GLU A N 1
ATOM 579 C CA . GLU A 1 77 ? 8.866 3.701 45.072 1.00 58.75 77 GLU A CA 1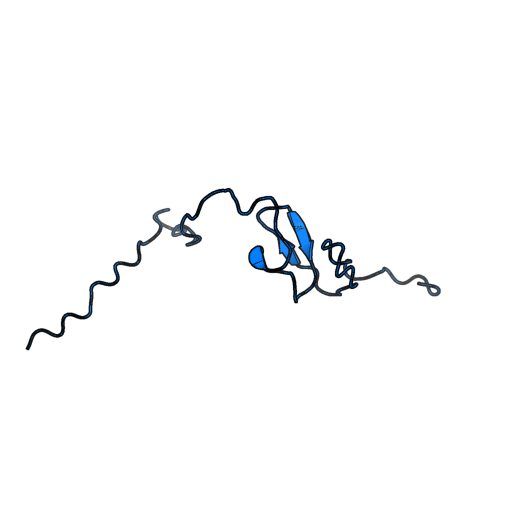
ATOM 580 C C . GLU A 1 77 ? 10.071 3.209 45.890 1.00 58.75 77 GLU A C 1
ATOM 582 O O . GLU A 1 77 ? 10.239 2.006 46.086 1.00 58.75 77 GLU A O 1
ATOM 587 N N . GLU A 1 78 ? 10.836 4.207 46.351 1.00 52.75 78 GLU A N 1
ATOM 588 C CA . GLU A 1 78 ? 11.858 4.253 47.422 1.00 52.75 78 GLU A CA 1
ATOM 589 C C . GLU A 1 78 ? 13.270 3.680 47.181 1.00 52.75 78 GLU A C 1
ATOM 591 O O . GLU A 1 78 ? 13.457 2.453 47.026 1.00 52.75 78 GLU A O 1
#

pLDDT: mean 80.02, std 15.49, range [50.56, 96.75]

Organism: Polarella glacialis (NCBI:txid89957)